Protein AF-Q8CC23-F1 (afdb_monomer_lite)

InterPro domains:
  IPR000242 Tyrosine-specific protein phosphatase, PTPase domain [PF00102] (3-69)
  IPR000242 Tyrosine-specific protein phosphatase, PTPase domain [PR00700] (6-24)
  IPR000242 Tyrosine-specific protein phosphatase, PTPase domain [PR00700] (37-52)
  IPR000242 Tyrosine-specific protein phosphatase, PTPase domain [PR00700] (53-63)
  IPR000242 Tyrosine-specific protein phosphatase, PTPase domain [PS50055] (1-70)
  IPR000387 Tyrosine-speci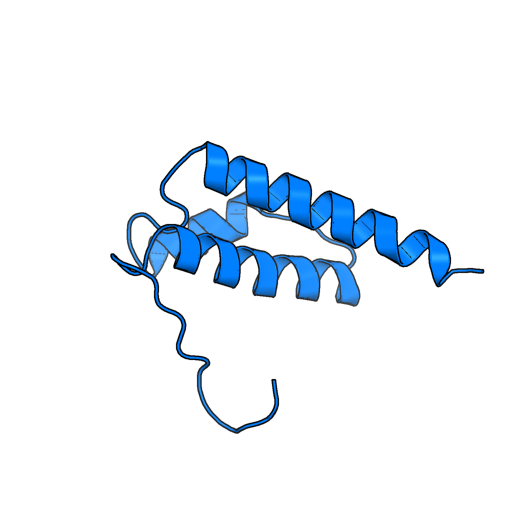fic protein phosphatases domain [PS50056] (1-61)
  IPR003595 Protein-tyrosine phosphatase, catalytic [SM00404] (1-69)
  IPR016130 Protein-tyrosine phosphatase, active site [PS00383] (9-19)
  IPR029021 Protein-tyrosine phosphatase-like [G3DSA:3.90.190.10] (1-79)
  IPR029021 Protein-tyrosine phosphatase-like [SSF52799] (3-76)
  IPR050348 Protein-Tyrosine Phosphatase [PTHR19134] (4-71)

Sequence (79 aa):
FGQDGPISVHCSAGVGRTGVFITLSIVLERMRYEGVVDIFQTVKMLRTQRPAMVQTEDQYQFCYRAALEYLGSFDHYAT

Radius of gyration: 13.41 Å; chains: 1; bounding box: 36×22×29 Å

Foldseek 3Di:
DDDDDDDDFADDPCAAVVLLVQLLVVQLVCCVPPVDGDSPVSSVVVCVVPNCHNPDPVSSVVSVVVSVVSVVVCVVVVD

Secondary structure (DSSP, 8-state):
--SSSPPP---SSSSHHHHHHHHHHHHHHHHHHH----HHHHHHHHHHHSTTSS-SHHHHHHHHHHHHHHHHHHTTT--

Organism: Mus musculus (NCBI:txid10090)

pLDDT: mean 91.73, std 13.99, range [40.84, 98.75]

Structure (mmCIF, N/CA/C/O backbone):
data_AF-Q8CC23-F1
#
_entry.id   AF-Q8CC23-F1
#
loop_
_atom_site.group_PDB
_atom_site.id
_atom_site.type_symbol
_atom_site.label_atom_id
_atom_site.label_alt_id
_atom_site.label_comp_id
_atom_site.label_asym_id
_atom_site.label_entity_id
_atom_site.label_seq_id
_atom_site.pdbx_PDB_ins_code
_atom_site.Cartn_x
_atom_site.Cartn_y
_atom_site.Cartn_z
_atom_site.occupancy
_atom_site.B_iso_or_equiv
_atom_site.auth_seq_id
_atom_site.auth_comp_id
_atom_site.auth_asym_id
_atom_site.auth_atom_id
_atom_site.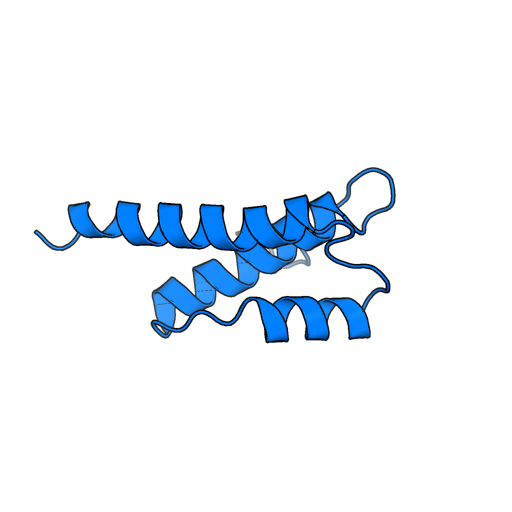pdbx_PDB_model_num
ATOM 1 N N . PHE A 1 1 ? 4.852 -9.780 14.535 1.00 47.75 1 PHE A N 1
ATOM 2 C CA . PHE A 1 1 ? 6.255 -10.015 14.133 1.00 47.75 1 PHE A CA 1
ATOM 3 C C . PHE A 1 1 ? 7.131 -9.771 15.359 1.00 47.75 1 PHE A C 1
ATOM 5 O O . PHE A 1 1 ? 6.920 -8.751 15.995 1.00 47.75 1 PHE A O 1
ATOM 12 N N . GLY A 1 2 ? 7.962 -10.741 15.776 1.00 56.47 2 GLY A N 1
ATOM 13 C CA . GLY A 1 2 ? 8.431 -10.872 17.173 1.00 56.47 2 GLY A CA 1
ATOM 14 C C . GLY A 1 2 ? 9.945 -10.987 17.384 1.00 56.47 2 GLY A C 1
ATOM 15 O O . GLY A 1 2 ? 10.373 -11.831 18.163 1.00 56.47 2 GLY A O 1
ATOM 16 N N . GLN A 1 3 ? 10.748 -10.172 16.699 1.00 78.69 3 GLN A N 1
ATOM 17 C CA . GLN A 1 3 ? 12.154 -9.949 17.059 1.00 78.69 3 GLN A CA 1
ATOM 18 C C . GLN A 1 3 ? 12.500 -8.463 16.922 1.00 78.69 3 GLN A C 1
ATOM 20 O O . GLN A 1 3 ? 11.937 -7.784 16.063 1.00 78.69 3 GLN A O 1
ATOM 25 N N . ASP A 1 4 ? 13.421 -7.982 17.759 1.00 87.00 4 ASP A N 1
ATOM 26 C CA . ASP A 1 4 ? 13.919 -6.603 17.767 1.00 87.00 4 ASP A CA 1
ATOM 27 C C . ASP A 1 4 ? 14.765 -6.331 16.509 1.00 87.00 4 ASP A C 1
ATOM 29 O O . ASP A 1 4 ? 15.988 -6.462 16.504 1.00 87.00 4 ASP A O 1
ATOM 33 N N . GLY A 1 5 ? 14.112 -6.007 15.393 1.00 89.75 5 GLY A N 1
ATOM 34 C CA . GLY A 1 5 ? 14.782 -5.691 14.133 1.00 89.75 5 GLY A CA 1
ATOM 35 C C . GLY A 1 5 ? 13.811 -5.405 12.983 1.00 89.75 5 GLY A C 1
ATOM 36 O O . GLY A 1 5 ? 12.634 -5.767 13.053 1.00 89.75 5 GLY A O 1
ATOM 37 N N . PRO A 1 6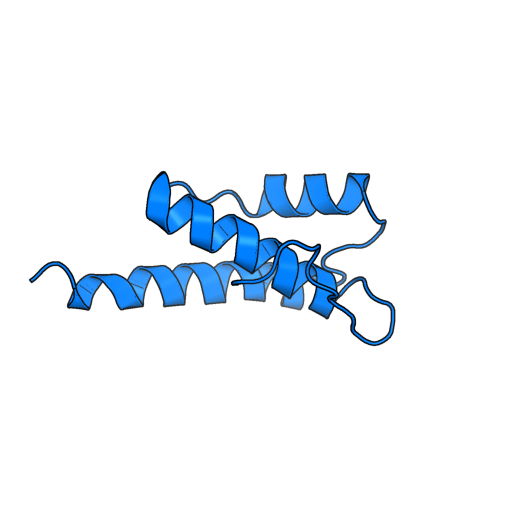 ? 14.274 -4.741 11.907 1.00 93.56 6 PRO A N 1
ATOM 38 C CA . PRO A 1 6 ? 13.438 -4.472 10.745 1.00 93.56 6 PRO A CA 1
ATOM 39 C C . PRO A 1 6 ? 13.086 -5.767 10.000 1.00 93.56 6 PRO A C 1
ATOM 41 O O . PRO A 1 6 ? 13.894 -6.689 9.894 1.00 93.56 6 PRO A O 1
ATOM 44 N N . ILE A 1 7 ? 11.889 -5.814 9.413 1.00 95.00 7 ILE A N 1
ATOM 45 C CA . ILE A 1 7 ? 11.469 -6.925 8.553 1.00 95.00 7 ILE A CA 1
ATOM 46 C C . ILE A 1 7 ? 12.094 -6.737 7.167 1.00 95.00 7 ILE A C 1
ATOM 48 O O . ILE A 1 7 ? 11.819 -5.753 6.481 1.00 95.00 7 ILE A O 1
ATOM 52 N N . SER A 1 8 ? 12.910 -7.698 6.729 1.00 95.75 8 SER A N 1
ATOM 53 C CA . SER A 1 8 ? 13.425 -7.718 5.357 1.00 95.75 8 SER A CA 1
ATOM 54 C C . SER A 1 8 ? 12.346 -8.208 4.390 1.00 95.75 8 SER A C 1
ATOM 56 O O . SER A 1 8 ? 11.847 -9.325 4.520 1.00 95.75 8 SER A O 1
ATOM 58 N N . VAL A 1 9 ? 11.988 -7.378 3.407 1.00 97.81 9 VAL A N 1
ATOM 59 C CA . VAL A 1 9 ? 10.994 -7.701 2.374 1.00 97.81 9 VAL A CA 1
ATOM 60 C C . VAL A 1 9 ? 11.620 -7.483 1.004 1.00 97.81 9 VAL A C 1
ATOM 62 O O . VAL A 1 9 ? 12.062 -6.381 0.683 1.00 97.81 9 VAL A O 1
ATOM 65 N N . HIS A 1 10 ? 11.616 -8.508 0.152 1.00 98.19 10 HIS A N 1
ATOM 66 C CA . HIS A 1 10 ? 12.136 -8.397 -1.208 1.00 98.19 10 HIS A CA 1
ATOM 67 C C . HIS A 1 10 ? 11.227 -9.081 -2.236 1.00 98.19 10 HIS A C 1
ATOM 69 O O . HIS A 1 10 ? 10.368 -9.898 -1.919 1.00 98.19 10 HIS A O 1
ATOM 75 N N . CYS A 1 11 ? 11.416 -8.707 -3.498 1.00 96.12 11 CYS A N 1
ATOM 76 C CA . CYS A 1 11 ? 10.904 -9.440 -4.650 1.00 96.12 11 CYS A CA 1
ATOM 77 C C . CYS A 1 11 ? 12.029 -9.507 -5.693 1.00 96.12 11 CYS A C 1
ATOM 79 O O . CYS A 1 11 ? 13.168 -9.748 -5.308 1.00 96.12 11 CYS A O 1
ATOM 81 N N . SER A 1 12 ? 11.747 -9.281 -6.979 1.00 97.12 12 SER A N 1
ATOM 82 C CA . SER A 1 12 ? 12.790 -9.218 -8.014 1.00 97.12 12 SER A CA 1
ATOM 83 C C . SER A 1 12 ? 13.492 -7.851 -8.011 1.00 97.12 12 SER A C 1
ATOM 85 O O . SER A 1 12 ? 14.683 -7.775 -7.753 1.00 97.12 12 SER A O 1
ATOM 87 N N . ALA A 1 13 ? 12.74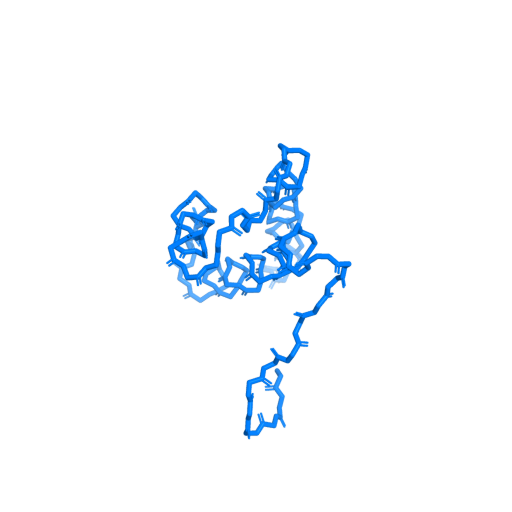6 -6.755 -8.205 1.00 96.50 13 ALA A N 1
ATOM 88 C CA . ALA A 1 13 ? 13.280 -5.381 -8.162 1.00 96.50 13 ALA A CA 1
ATOM 89 C C . ALA A 1 13 ? 13.085 -4.678 -6.798 1.00 96.50 13 ALA A C 1
ATOM 91 O O . ALA A 1 13 ? 13.530 -3.550 -6.581 1.00 96.50 13 ALA A O 1
ATOM 92 N N . GLY A 1 14 ? 12.378 -5.327 -5.867 1.00 97.75 14 GLY A N 1
ATOM 93 C CA . GLY A 1 14 ? 12.102 -4.778 -4.537 1.00 97.75 14 GLY A CA 1
ATOM 94 C C . GLY A 1 14 ? 11.140 -3.584 -4.530 1.00 97.75 14 GLY A C 1
ATOM 95 O O . GLY A 1 14 ? 11.277 -2.727 -3.669 1.00 97.75 14 GLY A O 1
ATOM 96 N N . VAL A 1 15 ? 10.215 -3.480 -5.497 1.00 98.50 15 VAL A N 1
ATOM 97 C CA . VAL A 1 15 ? 9.281 -2.333 -5.599 1.00 98.50 15 VAL A CA 1
ATOM 98 C C . VAL A 1 15 ? 7.813 -2.733 -5.785 1.00 98.50 15 VAL A C 1
ATOM 100 O O . VAL A 1 15 ? 6.950 -2.218 -5.083 1.00 98.50 15 VAL A O 1
ATOM 103 N N . GLY A 1 16 ? 7.515 -3.695 -6.667 1.00 98.50 16 GLY A N 1
ATOM 104 C CA . GLY A 1 16 ? 6.137 -4.099 -6.979 1.00 98.50 16 GLY A CA 1
ATOM 105 C C . GLY A 1 16 ? 5.474 -4.893 -5.851 1.00 98.50 16 GLY A C 1
ATOM 106 O O . GLY A 1 16 ? 4.802 -4.329 -4.992 1.00 98.50 16 GLY A O 1
ATOM 107 N N . ARG A 1 17 ? 5.716 -6.213 -5.807 1.00 98.56 17 ARG A N 1
ATOM 108 C CA . ARG A 1 17 ? 5.186 -7.104 -4.750 1.00 98.56 17 ARG A CA 1
ATOM 109 C C . ARG A 1 17 ? 5.658 -6.709 -3.346 1.00 98.56 17 ARG A C 1
ATOM 111 O O . ARG A 1 17 ? 4.895 -6.813 -2.396 1.00 98.56 17 ARG A O 1
ATOM 118 N N . THR A 1 18 ? 6.890 -6.209 -3.231 1.00 98.75 18 THR A N 1
ATOM 119 C CA . THR A 1 18 ? 7.411 -5.630 -1.982 1.00 98.75 18 THR A CA 1
ATOM 120 C C . THR A 1 18 ? 6.560 -4.450 -1.523 1.00 98.75 18 THR A C 1
ATOM 122 O O . THR A 1 18 ? 6.177 -4.399 -0.360 1.00 98.75 18 THR A O 1
ATOM 125 N N . GLY A 1 19 ? 6.211 -3.535 -2.434 1.00 98.69 19 GLY A N 1
ATOM 126 C CA . GLY A 1 19 ? 5.324 -2.418 -2.129 1.00 98.69 19 GLY A CA 1
ATOM 127 C C . GLY A 1 19 ? 3.947 -2.879 -1.684 1.00 98.69 19 GLY A C 1
ATOM 128 O O . GLY A 1 19 ? 3.479 -2.412 -0.656 1.00 98.69 19 GLY A O 1
ATOM 129 N N . VAL A 1 20 ? 3.352 -3.850 -2.383 1.00 98.75 20 VAL A N 1
ATOM 130 C CA . VAL A 1 20 ? 2.048 -4.422 -2.005 1.00 98.75 20 VAL A CA 1
ATOM 131 C C . VAL A 1 20 ? 2.075 -4.971 -0.579 1.00 98.75 20 VAL A C 1
ATOM 133 O O . VAL A 1 20 ? 1.211 -4.629 0.224 1.00 98.75 20 VAL A O 1
ATOM 136 N N . PHE A 1 21 ? 3.085 -5.777 -0.243 1.00 98.62 21 PHE A N 1
ATOM 137 C CA . PHE A 1 21 ? 3.209 -6.366 1.090 1.00 98.62 21 PHE A CA 1
ATOM 138 C C . PHE A 1 21 ? 3.326 -5.297 2.185 1.00 98.62 21 PHE A C 1
ATOM 140 O O . PHE A 1 21 ? 2.631 -5.368 3.199 1.00 98.62 21 PHE A O 1
ATOM 147 N N . ILE A 1 22 ? 4.172 -4.286 1.972 1.00 98.56 22 ILE A N 1
ATOM 148 C CA . ILE A 1 22 ? 4.383 -3.214 2.951 1.00 98.56 22 ILE A CA 1
ATOM 149 C C . ILE A 1 22 ? 3.124 -2.339 3.068 1.00 98.56 22 ILE A C 1
ATOM 151 O O . ILE A 1 22 ? 2.711 -2.022 4.181 1.00 98.56 22 ILE A O 1
ATOM 155 N N . THR A 1 23 ? 2.468 -1.997 1.950 1.00 98.62 23 THR A N 1
ATOM 156 C CA . THR A 1 23 ? 1.198 -1.252 1.951 1.00 98.62 23 THR A CA 1
ATOM 157 C C . THR A 1 23 ? 0.125 -1.984 2.745 1.00 98.62 23 THR A C 1
ATOM 159 O O . THR A 1 23 ? -0.495 -1.372 3.609 1.00 98.62 23 THR A O 1
ATOM 162 N N . LEU A 1 24 ? -0.079 -3.280 2.492 1.00 98.31 24 LEU A N 1
ATOM 163 C CA . LEU A 1 24 ? -1.077 -4.064 3.218 1.00 98.31 24 LEU A CA 1
ATOM 164 C C . LEU A 1 24 ? -0.725 -4.200 4.699 1.00 98.31 24 LEU A C 1
ATOM 166 O O . LEU A 1 24 ? -1.599 -4.019 5.534 1.00 98.31 24 LEU A O 1
ATOM 170 N N . SER A 1 25 ? 0.545 -4.420 5.040 1.00 97.44 25 SER A N 1
ATOM 171 C CA . SER A 1 25 ? 0.975 -4.480 6.445 1.00 97.44 25 SER A CA 1
ATOM 172 C C . SER A 1 25 ? 0.572 -3.219 7.221 1.00 97.44 25 SER A C 1
ATOM 174 O O . SER A 1 25 ? -0.007 -3.325 8.295 1.00 97.44 25 SER A O 1
ATOM 176 N N . ILE A 1 26 ? 0.797 -2.036 6.638 1.00 97.31 26 ILE A N 1
ATOM 177 C CA . ILE A 1 26 ? 0.436 -0.750 7.256 1.00 97.31 26 ILE A CA 1
ATOM 178 C C . ILE A 1 26 ? -1.087 -0.556 7.289 1.00 97.31 26 ILE A C 1
ATOM 180 O O . ILE A 1 26 ? -1.645 -0.171 8.315 1.00 97.31 26 ILE A O 1
ATOM 184 N N . VAL A 1 27 ? -1.770 -0.789 6.163 1.00 97.50 27 VAL A N 1
ATOM 185 C CA . VAL A 1 27 ? -3.208 -0.506 6.028 1.00 97.50 27 VAL A CA 1
ATOM 186 C C . VAL A 1 27 ? -4.047 -1.432 6.900 1.00 97.50 27 VAL A C 1
ATOM 188 O O . VAL A 1 27 ? -4.979 -0.957 7.537 1.00 97.50 27 VAL A O 1
ATOM 191 N N . LEU A 1 28 ? -3.733 -2.728 6.955 1.00 95.69 28 LEU A N 1
ATOM 192 C CA . LEU A 1 28 ? -4.502 -3.686 7.752 1.00 95.69 28 LEU A CA 1
ATOM 193 C C . LEU A 1 28 ? -4.309 -3.455 9.257 1.00 95.69 28 LEU A C 1
ATOM 195 O O . LEU A 1 28 ? -5.263 -3.576 10.023 1.00 95.69 28 LEU A O 1
ATOM 199 N N . GLU A 1 29 ? -3.106 -3.061 9.684 1.00 94.38 29 GLU A N 1
ATOM 200 C CA . GLU A 1 29 ? -2.849 -2.672 11.073 1.00 94.38 29 GLU A CA 1
ATOM 201 C C . GLU A 1 29 ? -3.649 -1.418 11.457 1.00 94.38 29 GLU A C 1
ATOM 203 O O . GLU A 1 29 ? -4.384 -1.435 12.446 1.00 94.38 29 GLU A O 1
ATOM 208 N N . ARG A 1 30 ? -3.603 -0.363 10.633 1.00 94.75 30 ARG A N 1
ATOM 209 C CA . ARG A 1 30 ? -4.408 0.851 10.857 1.00 94.75 30 ARG A CA 1
ATOM 210 C C . ARG A 1 30 ? -5.906 0.582 10.814 1.00 94.75 30 ARG A C 1
ATOM 212 O O . ARG A 1 30 ? -6.637 1.098 11.649 1.00 94.75 30 ARG A O 1
ATOM 219 N N . MET A 1 31 ? -6.367 -0.263 9.897 1.00 93.81 31 MET A N 1
ATOM 220 C CA . MET A 1 31 ? -7.773 -0.655 9.835 1.00 93.81 31 MET A CA 1
ATOM 221 C C . MET A 1 31 ? -8.207 -1.337 11.138 1.00 93.81 31 MET A C 1
ATOM 223 O O . MET A 1 31 ? -9.263 -1.009 11.670 1.00 93.81 31 MET A O 1
ATOM 227 N N . ARG A 1 32 ? -7.378 -2.233 11.689 1.00 90.00 32 ARG A N 1
ATOM 228 C CA . ARG A 1 32 ? -7.674 -2.955 12.933 1.00 90.00 32 ARG A CA 1
ATOM 229 C C . ARG A 1 32 ? -7.713 -2.052 14.170 1.00 90.00 32 ARG A C 1
ATOM 231 O O . ARG A 1 32 ? -8.543 -2.286 15.044 1.00 90.00 32 ARG A O 1
ATOM 238 N N . TYR A 1 33 ? -6.803 -1.084 14.281 1.00 90.75 33 TYR A N 1
ATOM 239 C CA . TYR A 1 33 ? -6.665 -0.263 15.494 1.00 90.75 33 TYR A CA 1
ATOM 240 C C . TYR A 1 33 ? -7.397 1.083 15.428 1.00 90.75 33 TYR A C 1
ATOM 242 O O . TYR A 1 33 ? -7.851 1.574 16.458 1.00 90.75 33 TYR A O 1
ATOM 250 N N . GLU A 1 34 ? -7.518 1.676 14.240 1.00 93.31 34 GLU A N 1
ATOM 251 C CA . GLU A 1 34 ? -8.065 3.025 14.034 1.00 93.31 34 GLU A CA 1
ATOM 252 C C . GLU A 1 34 ? -9.378 3.016 13.233 1.00 93.31 34 GLU A C 1
ATOM 254 O O . GLU A 1 34 ? -10.076 4.027 13.198 1.00 93.31 34 GLU A O 1
ATOM 259 N N . GLY A 1 35 ? -9.729 1.906 12.572 1.00 90.81 35 GLY A N 1
ATOM 260 C CA . GLY A 1 35 ? -10.922 1.825 11.719 1.00 90.81 35 GLY A CA 1
ATOM 261 C C . GLY A 1 35 ? -10.821 2.640 10.423 1.00 90.81 35 GLY A C 1
ATOM 262 O O . GLY A 1 35 ? -11.839 2.921 9.793 1.00 90.81 35 GLY A O 1
ATOM 263 N N . VAL A 1 36 ? -9.611 3.041 10.017 1.00 90.50 36 VAL A N 1
ATOM 264 C CA . VAL A 1 36 ? -9.365 3.895 8.843 1.00 90.50 36 VAL A CA 1
ATOM 265 C C . VAL A 1 36 ? -8.623 3.131 7.748 1.00 90.50 36 VAL A C 1
ATOM 267 O O . VAL A 1 36 ? -7.712 2.348 8.016 1.00 90.50 36 VAL A O 1
ATOM 270 N N . VAL A 1 37 ? -8.983 3.405 6.490 1.00 94.75 37 VAL A N 1
ATOM 271 C CA . VAL A 1 37 ? -8.344 2.838 5.295 1.00 94.75 37 VAL A CA 1
ATOM 272 C C . VAL A 1 37 ? -7.904 3.966 4.366 1.00 94.75 37 VAL A C 1
ATOM 274 O O . VAL A 1 37 ? -8.737 4.643 3.772 1.00 94.75 37 VAL A O 1
ATOM 277 N N . ASP A 1 38 ? -6.592 4.142 4.197 1.00 96.88 38 ASP A N 1
ATOM 278 C CA . ASP A 1 38 ? -6.025 5.110 3.247 1.00 96.88 38 ASP A CA 1
ATOM 279 C C . ASP A 1 38 ? -4.866 4.498 2.445 1.00 96.88 38 ASP A C 1
ATOM 281 O O . ASP A 1 38 ? -3.677 4.650 2.750 1.00 96.88 38 ASP A O 1
ATOM 285 N N . ILE A 1 39 ? -5.229 3.757 1.397 1.00 98.25 39 ILE A N 1
ATOM 286 C CA . ILE A 1 39 ? -4.265 3.101 0.504 1.00 98.25 39 ILE A CA 1
ATOM 287 C C . ILE A 1 39 ? -3.484 4.137 -0.316 1.00 98.25 39 ILE A C 1
ATOM 289 O O . ILE A 1 39 ? -2.280 3.968 -0.523 1.00 98.25 39 ILE A O 1
ATOM 293 N N . PHE A 1 40 ? -4.127 5.228 -0.743 1.00 98.50 40 PHE A N 1
ATOM 294 C CA . PHE A 1 40 ? -3.492 6.248 -1.576 1.00 98.50 40 PHE A CA 1
ATOM 295 C C . PHE A 1 40 ? -2.340 6.938 -0.843 1.00 98.50 40 PHE A C 1
ATOM 297 O O . PHE A 1 40 ? -1.219 6.966 -1.362 1.00 98.50 40 PHE A O 1
ATOM 304 N N . GLN A 1 41 ? -2.578 7.457 0.367 1.00 98.44 41 GLN A N 1
ATOM 305 C CA . GLN A 1 41 ? -1.520 8.118 1.136 1.00 98.44 41 GLN A CA 1
ATOM 306 C C . GLN A 1 41 ? -0.433 7.131 1.549 1.00 98.44 41 GLN A C 1
ATOM 308 O O . GLN A 1 41 ? 0.747 7.481 1.507 1.00 98.44 41 GLN A O 1
ATOM 313 N N . THR A 1 42 ? -0.797 5.885 1.869 1.00 98.56 42 THR A N 1
ATOM 314 C CA . THR A 1 42 ? 0.187 4.845 2.194 1.00 98.56 42 THR A CA 1
ATOM 315 C C . THR A 1 42 ? 1.132 4.595 1.018 1.00 98.56 42 THR A C 1
ATOM 317 O O . THR A 1 42 ? 2.350 4.673 1.177 1.00 98.56 42 THR A O 1
ATOM 320 N N . VAL A 1 43 ? 0.607 4.364 -0.190 1.00 98.69 43 VAL A N 1
ATOM 321 C CA . VAL A 1 43 ? 1.441 4.146 -1.386 1.00 98.69 43 VAL A CA 1
ATOM 322 C C . VAL A 1 43 ? 2.237 5.399 -1.747 1.00 98.69 43 VAL A C 1
ATOM 324 O O . VAL A 1 43 ? 3.424 5.296 -2.064 1.00 98.69 43 VAL A O 1
ATOM 327 N N . LYS A 1 44 ? 1.626 6.587 -1.661 1.00 98.56 44 LYS A N 1
ATOM 328 C CA . LYS A 1 44 ? 2.315 7.864 -1.890 1.00 98.56 44 LYS A CA 1
ATOM 329 C C . LYS A 1 44 ? 3.513 8.022 -0.954 1.00 98.56 44 LYS A C 1
ATOM 331 O O . LYS A 1 44 ? 4.590 8.371 -1.427 1.00 98.56 44 LYS A O 1
ATOM 336 N N . MET A 1 45 ? 3.354 7.713 0.332 1.00 98.62 45 MET A N 1
ATOM 337 C CA . MET A 1 45 ? 4.436 7.760 1.316 1.00 98.62 45 MET A CA 1
ATOM 338 C C . MET A 1 45 ? 5.524 6.717 1.037 1.00 98.62 45 MET A C 1
ATOM 340 O O . MET A 1 45 ? 6.708 7.041 1.041 1.00 98.62 45 MET A O 1
ATOM 344 N N . LEU A 1 46 ? 5.169 5.478 0.690 1.00 98.62 46 LEU A N 1
ATOM 345 C CA . LEU A 1 46 ? 6.186 4.493 0.299 1.00 98.62 46 LEU A CA 1
ATOM 346 C C . LEU A 1 46 ? 6.993 4.961 -0.919 1.00 98.62 46 LEU A C 1
ATOM 348 O O . LEU A 1 46 ? 8.208 4.765 -0.962 1.00 98.62 46 LEU A O 1
ATOM 352 N N . ARG A 1 47 ? 6.347 5.642 -1.873 1.00 98.56 47 ARG A N 1
ATOM 353 C CA . ARG A 1 47 ? 7.012 6.212 -3.053 1.00 98.56 47 ARG A CA 1
ATOM 354 C C . ARG A 1 47 ? 7.953 7.379 -2.736 1.00 98.56 47 ARG A C 1
ATOM 356 O O . ARG A 1 47 ? 8.864 7.605 -3.530 1.00 98.56 47 ARG A O 1
ATOM 363 N N . THR A 1 48 ? 7.795 8.079 -1.606 1.00 98.56 48 THR A N 1
ATOM 364 C CA . THR A 1 48 ? 8.787 9.081 -1.163 1.00 98.56 48 THR A CA 1
ATOM 365 C C . THR A 1 48 ? 10.023 8.445 -0.525 1.00 98.56 48 THR A C 1
ATOM 367 O O . THR A 1 48 ? 11.064 9.088 -0.471 1.00 98.56 48 THR A O 1
ATOM 370 N N . GLN A 1 49 ? 9.929 7.200 -0.046 1.00 98.38 49 GLN A N 1
ATOM 371 C CA . GLN A 1 49 ? 11.043 6.475 0.582 1.00 98.38 49 GLN A CA 1
ATOM 372 C C . GLN A 1 49 ? 11.790 5.571 -0.409 1.00 98.38 49 GLN A C 1
ATOM 374 O O . GLN A 1 49 ? 13.008 5.422 -0.328 1.00 98.38 49 GLN A O 1
ATOM 379 N N . ARG A 1 50 ? 11.072 4.972 -1.367 1.00 97.81 50 ARG A N 1
ATOM 380 C CA . ARG A 1 50 ? 11.642 4.180 -2.461 1.00 97.81 50 ARG A CA 1
ATOM 381 C C . ARG A 1 50 ? 10.817 4.403 -3.735 1.00 97.81 50 ARG A C 1
ATOM 383 O O . ARG A 1 50 ? 9.610 4.169 -3.716 1.00 97.81 50 ARG A O 1
ATOM 390 N N . PRO A 1 51 ? 11.420 4.826 -4.857 1.00 97.50 51 PRO A N 1
ATOM 391 C CA . PRO A 1 51 ? 10.675 5.056 -6.092 1.00 97.50 51 PRO A CA 1
ATOM 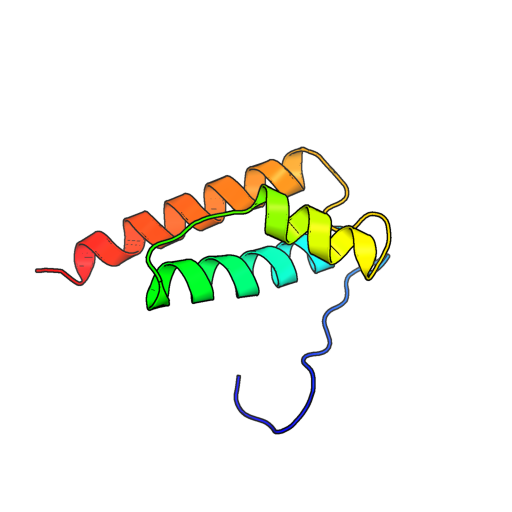392 C C . PRO A 1 51 ? 9.923 3.809 -6.584 1.00 97.50 51 PRO A C 1
ATOM 394 O O . PRO A 1 51 ? 10.382 2.682 -6.409 1.00 97.50 51 PRO A O 1
ATOM 397 N N . ALA A 1 52 ? 8.778 4.027 -7.240 1.00 97.62 52 ALA A N 1
ATOM 398 C CA . ALA A 1 52 ? 7.963 2.996 -7.898 1.00 97.62 52 ALA A CA 1
ATOM 399 C C . ALA A 1 52 ? 7.379 1.887 -6.992 1.00 97.62 52 ALA A C 1
ATOM 401 O O . ALA A 1 52 ? 6.965 0.841 -7.495 1.00 97.62 52 ALA A O 1
ATOM 402 N N . MET A 1 53 ? 7.295 2.112 -5.675 1.00 98.69 53 MET A N 1
ATOM 403 C CA . MET A 1 53 ? 6.571 1.215 -4.765 1.00 98.69 53 MET A CA 1
ATOM 404 C C . MET A 1 53 ? 5.117 1.034 -5.214 1.00 98.69 53 MET A C 1
ATOM 406 O O . MET A 1 53 ? 4.438 2.026 -5.499 1.00 98.69 53 MET A O 1
ATOM 410 N N . VAL A 1 54 ? 4.671 -0.229 -5.276 1.00 98.50 54 VAL A N 1
ATOM 411 C CA . VAL A 1 54 ? 3.429 -0.661 -5.949 1.00 98.50 54 VAL A CA 1
ATOM 412 C C . VAL A 1 54 ? 3.458 -0.223 -7.416 1.00 98.50 54 VAL A C 1
ATOM 414 O O . VAL A 1 54 ? 3.083 0.895 -7.770 1.00 98.50 54 VAL A O 1
ATOM 417 N N . GLN A 1 55 ? 3.994 -1.090 -8.270 1.00 98.44 55 GLN A N 1
ATOM 418 C CA . GLN A 1 55 ? 4.505 -0.710 -9.586 1.00 98.44 55 GLN A CA 1
ATOM 419 C C . GLN A 1 55 ? 3.416 -0.629 -10.659 1.00 98.44 55 GLN A C 1
ATOM 421 O O . GLN A 1 55 ? 3.505 0.213 -11.547 1.00 98.44 55 GLN A O 1
ATOM 426 N N . THR A 1 56 ? 2.415 -1.506 -10.597 1.00 98.56 56 THR A N 1
ATOM 427 C CA . THR A 1 56 ? 1.361 -1.608 -11.615 1.00 98.56 56 THR A CA 1
ATOM 428 C C . THR A 1 56 ? -0.008 -1.277 -11.036 1.00 98.56 56 THR A C 1
ATOM 430 O O . THR A 1 56 ? -0.224 -1.362 -9.825 1.00 98.56 56 THR A O 1
ATOM 433 N N . GLU A 1 57 ? -0.950 -0.928 -11.910 1.00 98.50 57 GLU A N 1
ATOM 434 C CA . GLU A 1 57 ? -2.339 -0.698 -11.517 1.00 98.50 57 GLU A CA 1
ATOM 435 C C . GLU A 1 57 ? -2.958 -1.947 -10.876 1.00 98.50 57 GLU A C 1
ATOM 437 O O . GLU A 1 57 ? -3.541 -1.846 -9.802 1.00 98.50 57 GLU A O 1
ATOM 442 N N . ASP A 1 58 ? -2.742 -3.136 -11.446 1.00 98.62 58 ASP A N 1
ATOM 443 C CA . ASP A 1 58 ? -3.268 -4.394 -10.893 1.00 98.62 58 ASP A CA 1
ATOM 444 C C . ASP A 1 58 ? -2.811 -4.647 -9.452 1.00 98.62 58 ASP A C 1
ATOM 446 O O . ASP A 1 58 ? -3.581 -5.142 -8.626 1.00 98.62 58 ASP A O 1
ATOM 450 N N . GLN A 1 59 ? -1.563 -4.287 -9.132 1.00 98.75 59 GLN A N 1
ATOM 451 C CA . GLN A 1 59 ? -1.020 -4.369 -7.774 1.00 98.75 59 GLN A CA 1
ATOM 452 C C . GLN A 1 59 ? -1.710 -3.371 -6.840 1.00 98.75 59 GLN A C 1
ATOM 454 O O . GLN A 1 59 ? -2.018 -3.707 -5.700 1.00 98.75 59 GLN A O 1
ATOM 459 N N . TYR A 1 60 ? -1.990 -2.161 -7.326 1.00 98.75 60 TYR A N 1
ATOM 460 C CA . TYR A 1 60 ? -2.724 -1.149 -6.572 1.00 98.75 60 TYR A CA 1
ATOM 461 C C . TYR A 1 60 ? -4.179 -1.578 -6.324 1.00 98.75 60 TYR A C 1
ATOM 463 O O . TYR A 1 60 ? -4.646 -1.542 -5.187 1.00 98.75 60 TYR A O 1
ATOM 471 N N . GLN A 1 61 ? -4.871 -2.092 -7.346 1.00 98.69 61 GLN A N 1
ATOM 472 C CA . GLN A 1 61 ? -6.209 -2.680 -7.219 1.00 98.69 61 GLN A CA 1
ATOM 473 C C . GLN A 1 61 ? -6.216 -3.893 -6.279 1.00 98.69 61 GLN A C 1
ATOM 475 O O . GLN A 1 61 ? -7.180 -4.115 -5.546 1.00 98.69 61 GLN A O 1
ATOM 480 N N . PHE A 1 62 ? -5.154 -4.703 -6.289 1.00 98.69 62 PHE A N 1
ATOM 481 C CA . PHE A 1 62 ? -5.010 -5.817 -5.356 1.00 98.69 62 PHE A CA 1
ATOM 482 C C . PHE A 1 62 ? -4.952 -5.339 -3.900 1.00 98.69 62 PHE A C 1
ATOM 484 O O . PHE A 1 62 ? -5.607 -5.949 -3.060 1.00 98.69 62 PHE A O 1
ATOM 491 N N . CYS A 1 63 ? -4.275 -4.223 -3.598 1.00 98.62 63 CYS A N 1
ATOM 492 C CA . CYS A 1 63 ? -4.285 -3.654 -2.245 1.00 98.62 63 CYS A CA 1
ATOM 493 C C . CYS A 1 63 ? -5.712 -3.351 -1.753 1.00 98.62 63 CYS A C 1
ATOM 495 O O . CYS A 1 63 ? -6.040 -3.667 -0.612 1.00 98.62 63 CYS A O 1
ATOM 497 N N . TYR A 1 64 ? -6.575 -2.791 -2.610 1.00 98.38 64 TYR A N 1
ATOM 498 C CA . TYR A 1 64 ? -7.981 -2.538 -2.260 1.00 98.38 64 TYR A CA 1
ATOM 499 C C . TYR A 1 64 ? -8.772 -3.828 -2.061 1.00 98.38 64 TYR A C 1
ATOM 501 O O . TYR A 1 64 ? -9.503 -3.947 -1.081 1.00 98.38 64 TYR A O 1
ATOM 509 N N . ARG A 1 65 ? -8.612 -4.804 -2.962 1.00 98.19 65 ARG A N 1
ATOM 510 C CA . ARG A 1 65 ? -9.304 -6.099 -2.867 1.00 98.19 65 ARG A CA 1
ATOM 511 C C . ARG A 1 65 ? -8.940 -6.845 -1.587 1.00 98.19 65 ARG A C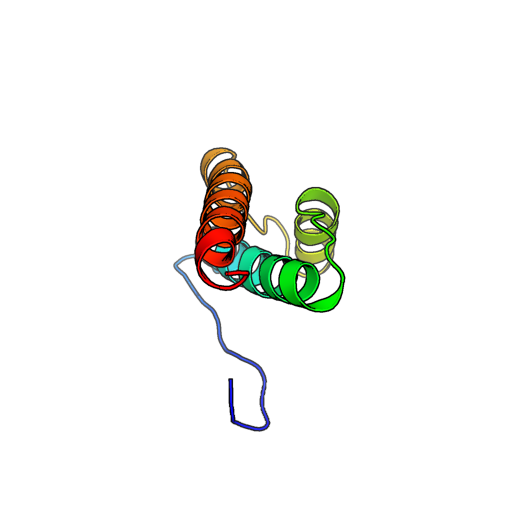 1
ATOM 513 O O . ARG A 1 65 ? -9.834 -7.280 -0.876 1.00 98.19 65 ARG A O 1
ATOM 520 N N . ALA A 1 66 ? -7.651 -6.920 -1.262 1.00 97.50 66 ALA A N 1
ATOM 521 C CA . ALA A 1 66 ? -7.179 -7.576 -0.048 1.00 97.50 66 ALA A CA 1
ATOM 522 C C . ALA A 1 66 ? -7.633 -6.843 1.227 1.00 97.50 66 ALA A C 1
ATOM 524 O O . ALA A 1 66 ? -7.994 -7.488 2.206 1.00 97.50 66 ALA A O 1
ATOM 525 N N . ALA A 1 67 ? -7.665 -5.504 1.220 1.00 96.00 67 ALA A N 1
ATOM 526 C CA . ALA A 1 67 ? -8.210 -4.730 2.336 1.00 96.00 67 ALA A CA 1
ATOM 527 C C . ALA A 1 67 ? -9.714 -4.990 2.543 1.00 96.00 67 ALA A C 1
ATOM 529 O O . ALA A 1 67 ? -10.155 -5.159 3.677 1.00 96.00 67 ALA A O 1
ATOM 530 N N . LEU A 1 68 ? -10.491 -5.061 1.458 1.00 95.44 68 LEU A N 1
ATOM 531 C CA . LEU A 1 68 ? -11.920 -5.373 1.513 1.00 95.44 68 LEU A CA 1
ATOM 532 C C . LEU A 1 68 ? -12.179 -6.802 2.013 1.00 95.44 68 LEU A C 1
ATOM 534 O O . LEU A 1 68 ? -13.048 -7.006 2.855 1.00 95.44 68 LEU A O 1
ATOM 538 N N . GLU A 1 69 ? -11.415 -7.779 1.522 1.00 95.25 69 GLU A N 1
ATOM 539 C CA . GLU A 1 69 ? -11.500 -9.173 1.970 1.00 95.25 69 GLU A CA 1
ATOM 540 C C . GLU A 1 69 ? -11.160 -9.306 3.460 1.00 95.25 69 GLU A C 1
ATOM 542 O O . GLU A 1 69 ? -11.879 -9.972 4.204 1.00 95.25 69 GLU A O 1
ATOM 547 N N . TYR A 1 70 ? -10.114 -8.609 3.916 1.00 92.81 70 TYR A N 1
ATOM 548 C CA . TYR A 1 70 ? -9.766 -8.558 5.333 1.00 92.81 70 TYR A CA 1
ATOM 549 C C . TYR A 1 70 ? -10.916 -7.994 6.164 1.00 92.81 70 TYR A C 1
ATOM 551 O O . TYR A 1 70 ? -11.298 -8.628 7.142 1.00 92.81 70 TYR A O 1
ATOM 559 N N . LEU A 1 71 ? -11.516 -6.870 5.755 1.00 90.31 71 LEU A N 1
ATOM 560 C CA . LEU A 1 71 ? -12.657 -6.279 6.458 1.00 90.31 71 LEU A CA 1
ATOM 561 C C . LEU A 1 71 ? -13.835 -7.261 6.569 1.00 90.31 71 LEU A C 1
ATOM 563 O O . LEU A 1 71 ? -14.363 -7.452 7.661 1.00 90.31 71 LEU A O 1
ATOM 567 N N . GLY A 1 72 ? -14.183 -7.942 5.472 1.00 89.88 72 GLY A N 1
ATOM 568 C CA . GLY A 1 72 ? -15.254 -8.945 5.461 1.00 89.88 72 GLY A CA 1
ATOM 569 C C . GLY A 1 72 ? -14.981 -10.159 6.356 1.00 89.88 72 GLY A C 1
ATOM 570 O O . GLY A 1 72 ? -15.915 -10.797 6.830 1.00 89.88 72 GLY A O 1
ATOM 571 N N . SER A 1 73 ? -13.714 -10.470 6.651 1.00 86.56 73 SER A N 1
ATOM 572 C CA . SER A 1 73 ? -13.368 -11.571 7.561 1.00 86.56 73 SER A CA 1
ATOM 573 C C . SER A 1 73 ? -13.645 -11.274 9.046 1.00 86.56 73 SER A C 1
ATOM 575 O O . SER A 1 73 ? -13.720 -12.211 9.843 1.00 86.56 73 SER A O 1
ATOM 577 N N . PHE A 1 74 ? -13.838 -10.002 9.432 1.00 70.38 74 PHE A N 1
ATOM 578 C CA . PHE A 1 74 ? -14.144 -9.613 10.819 1.00 70.38 74 PHE A CA 1
ATOM 579 C C . PHE A 1 74 ? -15.629 -9.660 11.175 1.00 70.38 74 PHE A C 1
ATOM 581 O O . PHE A 1 74 ? -15.938 -9.748 12.364 1.00 70.38 74 PHE A O 1
ATOM 588 N N . ASP A 1 75 ? -16.539 -9.690 10.196 1.00 57.53 75 ASP A N 1
ATOM 589 C CA . ASP A 1 75 ? -17.982 -9.820 10.460 1.00 57.53 75 ASP A CA 1
ATOM 590 C C . ASP A 1 75 ? -18.321 -11.124 11.214 1.00 57.53 75 ASP A C 1
ATOM 592 O O . ASP A 1 75 ? -19.329 -11.204 11.910 1.00 57.53 75 ASP A O 1
ATOM 596 N N . HIS A 1 76 ? -17.440 -12.130 11.168 1.00 52.72 76 HIS A N 1
ATOM 597 C CA . HIS A 1 76 ? -17.583 -13.383 11.916 1.00 52.72 76 HIS A CA 1
ATOM 598 C C . HIS A 1 76 ? -17.064 -13.351 13.368 1.00 52.72 76 HIS A C 1
ATOM 600 O O . HIS A 1 76 ? -17.262 -14.328 14.085 1.00 52.72 76 HIS A O 1
ATOM 606 N N . TYR A 1 77 ? -16.421 -12.268 13.822 1.00 47.28 77 TYR A N 1
ATOM 607 C CA . TYR A 1 77 ? -15.917 -12.127 15.203 1.00 47.28 77 TYR A CA 1
ATOM 608 C C . TYR A 1 77 ? -16.716 -11.126 16.055 1.00 47.28 77 TYR A C 1
ATOM 610 O O . TYR A 1 77 ? -16.411 -10.954 17.234 1.00 47.28 77 TYR A O 1
ATOM 618 N N . ALA A 1 78 ? -17.719 -10.459 15.473 1.00 45.03 78 ALA A N 1
ATOM 619 C CA . ALA A 1 78 ? -18.597 -9.506 16.159 1.00 45.03 78 ALA A CA 1
ATOM 620 C C . ALA A 1 78 ? -19.949 -10.111 16.606 1.00 45.03 78 ALA A C 1
ATOM 622 O O . ALA A 1 78 ? -20.844 -9.364 17.004 1.00 45.03 78 ALA A O 1
ATOM 623 N N . THR A 1 79 ? -20.103 -11.441 16.546 1.00 40.84 79 THR A N 1
ATOM 624 C CA . THR A 1 79 ? -21.239 -12.187 17.136 1.00 40.84 79 THR A CA 1
ATOM 625 C C . THR A 1 79 ? -20.762 -13.008 18.323 1.00 40.84 79 THR A C 1
ATOM 627 O O . THR A 1 79 ? -21.545 -13.134 19.289 1.00 40.84 79 THR A O 1
#